Protein AF-A0A482WSE4-F1 (afdb_monomer_lite)

Foldseek 3Di:
DVVLCCLLCDDCNVVDLVSNVVVVVVCVVVPVVVVLVVQVVPPDPVSVVVSVSVVVVVVVSQCVVCVVQVHPGQDPPDPVSVVVSVCVVPVPHPCNVVVVVVVVVVVVPDDDDPPPPDPD

pLDDT: mean 90.65, std 11.15, range [39.34, 97.38]

Organism: Laodelphax striatellus (NCBI:txid195883)

Structure (mmCIF, N/CA/C/O backbone):
data_AF-A0A482WSE4-F1
#
_entry.id   AF-A0A482WSE4-F1
#
loop_
_atom_site.group_PDB
_atom_site.id
_atom_site.type_symbol
_atom_site.label_atom_id
_atom_site.label_alt_id
_atom_site.label_comp_id
_atom_site.label_asym_id
_atom_site.label_entity_id
_atom_site.label_seq_id
_atom_site.pdbx_PDB_ins_code
_atom_site.Cartn_x
_atom_site.Cartn_y
_atom_site.Cartn_z
_atom_site.occupancy
_atom_site.B_iso_or_equiv
_atom_site.auth_seq_id
_atom_site.auth_comp_id
_atom_site.auth_asym_id
_atom_site.auth_atom_id
_atom_site.pdbx_PDB_model_num
ATOM 1 N N . MET A 1 1 ? -10.722 -2.692 14.726 1.00 92.12 1 MET A N 1
ATOM 2 C CA . MET A 1 1 ? -9.274 -2.402 14.676 1.00 92.12 1 MET A CA 1
ATOM 3 C C . MET A 1 1 ? -8.408 -3.598 15.059 1.00 92.12 1 MET A C 1
ATOM 5 O O . MET A 1 1 ? -7.486 -3.921 14.326 1.00 92.12 1 MET A O 1
ATOM 9 N N . SER A 1 2 ? -8.724 -4.301 16.150 1.00 91.75 2 SER A N 1
ATOM 10 C CA . SER A 1 2 ? -8.013 -5.506 16.613 1.00 91.75 2 SER A CA 1
ATOM 11 C C . SER A 1 2 ? -7.726 -6.554 15.524 1.00 91.75 2 SER A C 1
ATOM 13 O O . SER A 1 2 ? -6.600 -7.026 15.439 1.00 91.75 2 SER A O 1
ATOM 15 N N . PHE A 1 3 ? -8.694 -6.869 14.654 1.00 94.38 3 PHE A N 1
ATOM 16 C CA . PHE A 1 3 ? -8.481 -7.802 13.534 1.00 94.38 3 PHE A CA 1
ATOM 17 C C . PHE A 1 3 ? -7.408 -7.324 12.541 1.00 94.38 3 PHE A C 1
ATOM 19 O O . PHE A 1 3 ? -6.534 -8.099 12.174 1.00 94.38 3 PHE A O 1
ATOM 26 N N . VAL A 1 4 ? -7.429 -6.042 12.155 1.00 94.50 4 VAL A N 1
ATOM 27 C CA . VAL A 1 4 ? -6.431 -5.459 11.237 1.00 94.50 4 VAL A CA 1
ATOM 28 C C . VAL A 1 4 ? -5.029 -5.566 11.835 1.00 94.50 4 VAL A C 1
ATOM 30 O O . VAL A 1 4 ? -4.105 -6.011 11.162 1.00 94.50 4 VAL A O 1
ATOM 33 N N . ASN A 1 5 ? -4.883 -5.239 13.122 1.00 95.88 5 ASN A N 1
ATOM 34 C CA . ASN A 1 5 ? -3.608 -5.391 13.825 1.00 95.88 5 ASN A CA 1
ATOM 35 C C . ASN A 1 5 ? -3.168 -6.852 13.898 1.00 95.88 5 ASN A C 1
ATOM 37 O O . ASN A 1 5 ? -1.998 -7.142 13.696 1.00 95.88 5 ASN A O 1
ATOM 41 N N . ALA A 1 6 ? -4.095 -7.782 14.135 1.00 95.94 6 ALA A N 1
ATOM 42 C CA . ALA A 1 6 ? -3.756 -9.196 14.172 1.00 95.94 6 ALA A CA 1
ATOM 43 C C . ALA A 1 6 ? -3.227 -9.698 12.815 1.00 95.94 6 ALA A C 1
ATOM 45 O O . ALA A 1 6 ? -2.216 -10.392 12.771 1.00 95.94 6 ALA A O 1
ATOM 46 N N . VAL A 1 7 ? -3.857 -9.301 11.706 1.00 94.50 7 VAL A N 1
ATOM 47 C CA . VAL A 1 7 ? -3.397 -9.666 10.354 1.00 94.50 7 VAL A CA 1
ATOM 48 C C . VAL A 1 7 ? -2.019 -9.071 10.042 1.00 94.50 7 VAL A C 1
ATOM 50 O O . VAL A 1 7 ? -1.193 -9.734 9.421 1.00 94.50 7 VAL A O 1
ATOM 53 N N . LEU A 1 8 ? -1.754 -7.837 10.479 1.00 94.31 8 LEU A N 1
ATOM 54 C CA . LEU A 1 8 ? -0.475 -7.166 10.225 1.00 94.31 8 LEU A CA 1
ATOM 55 C C . LEU A 1 8 ? 0.657 -7.627 11.148 1.00 94.31 8 LEU A C 1
ATOM 57 O O . LEU A 1 8 ? 1.817 -7.487 10.773 1.00 94.31 8 LEU A O 1
ATOM 61 N N . SER A 1 9 ? 0.352 -8.152 12.335 1.00 92.44 9 SER A N 1
ATOM 62 C CA . SER A 1 9 ? 1.362 -8.444 13.363 1.00 92.44 9 SER A CA 1
ATOM 63 C C . SER A 1 9 ? 1.618 -9.927 13.617 1.00 92.44 9 SER A C 1
ATOM 65 O O . SER A 1 9 ? 2.586 -10.242 14.302 1.00 92.44 9 SER A O 1
ATOM 67 N N . TYR A 1 10 ? 0.800 -10.834 13.082 1.00 93.75 10 TYR A N 1
ATOM 68 C CA . TYR A 1 10 ? 0.982 -12.279 13.248 1.00 93.75 10 TYR A CA 1
ATOM 69 C C . TYR A 1 10 ? 1.097 -13.002 11.905 1.00 93.75 10 TYR A C 1
ATOM 71 O O . TYR A 1 10 ? 0.699 -12.490 10.856 1.00 93.75 10 TYR A O 1
ATOM 79 N N . GLY A 1 11 ? 1.644 -14.220 11.944 1.00 94.75 11 GLY A N 1
ATOM 80 C CA . GLY A 1 11 ? 1.834 -15.050 10.756 1.00 94.75 11 GLY A CA 1
ATOM 81 C C . GLY A 1 11 ? 2.689 -14.324 9.706 1.00 94.75 11 GLY A C 1
ATOM 82 O O . GLY A 1 11 ? 3.734 -13.781 10.068 1.00 94.75 11 GLY A O 1
ATOM 83 N N . PRO A 1 12 ? 2.246 -14.231 8.437 1.00 93.19 12 PRO A N 1
ATOM 84 C CA . PRO A 1 12 ? 3.005 -13.542 7.389 1.00 93.19 12 PRO A CA 1
ATOM 85 C C . PRO A 1 12 ? 3.325 -12.075 7.710 1.00 93.19 12 PRO A C 1
ATOM 87 O O . PRO A 1 12 ? 4.363 -11.566 7.290 1.00 93.19 12 PRO A O 1
ATOM 90 N N . GLY A 1 13 ? 2.466 -11.399 8.485 1.00 92.06 13 GLY A N 1
ATOM 91 C CA . GLY A 1 13 ? 2.696 -10.024 8.921 1.00 92.06 13 GLY A CA 1
ATOM 92 C C . GLY A 1 13 ? 3.897 -9.887 9.853 1.00 92.06 13 GLY A C 1
ATOM 93 O O . GLY A 1 13 ? 4.626 -8.905 9.778 1.00 92.06 13 GLY A O 1
ATOM 94 N N . GLN A 1 14 ? 4.180 -10.895 10.674 1.00 93.44 14 GLN A N 1
ATOM 95 C CA . GLN A 1 14 ? 5.350 -10.882 11.550 1.00 93.44 14 GLN A CA 1
ATOM 96 C C . GLN A 1 14 ? 6.659 -11.065 10.766 1.00 93.44 14 GLN A C 1
ATOM 98 O O . GLN A 1 14 ? 7.677 -10.472 11.113 1.00 93.44 14 GLN A O 1
ATOM 103 N N . GLU A 1 15 ? 6.631 -11.878 9.711 1.00 93.19 15 GLU A N 1
ATOM 104 C CA . GLU A 1 15 ? 7.834 -12.368 9.029 1.00 93.19 15 GLU A CA 1
ATOM 105 C C . GLU A 1 15 ? 8.245 -11.527 7.815 1.00 93.19 15 GLU A C 1
ATOM 107 O O . GLU A 1 15 ? 9.424 -11.493 7.467 1.00 93.19 15 GLU A O 1
ATOM 112 N N . SER A 1 16 ? 7.298 -10.844 7.160 1.00 9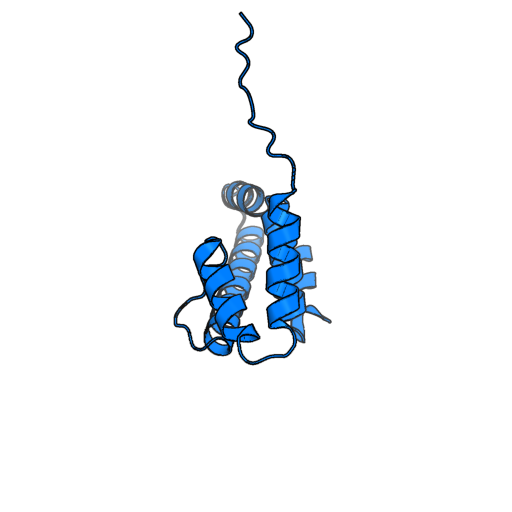6.12 16 SER A N 1
ATOM 113 C CA . SER A 1 16 ? 7.553 -10.138 5.902 1.00 96.12 16 SER A CA 1
ATOM 114 C C . SER A 1 16 ? 7.085 -8.688 5.940 1.00 96.12 16 SER A C 1
ATOM 116 O O . SER A 1 16 ? 5.888 -8.389 5.983 1.00 96.12 16 SER A O 1
ATOM 118 N N . LEU A 1 17 ? 8.051 -7.773 5.821 1.00 94.88 17 LEU A N 1
ATOM 119 C CA . LEU A 1 17 ? 7.784 -6.357 5.589 1.00 94.88 17 LEU A CA 1
ATOM 120 C C . LEU A 1 17 ? 6.966 -6.160 4.304 1.00 94.88 17 LEU A C 1
ATOM 122 O O . LEU A 1 17 ? 6.015 -5.385 4.291 1.00 94.88 17 LEU A O 1
ATOM 126 N N . GLU A 1 18 ? 7.301 -6.869 3.225 1.00 95.00 18 GLU A N 1
ATOM 127 C CA . GLU A 1 18 ? 6.598 -6.778 1.943 1.00 95.00 18 GLU A CA 1
ATOM 128 C C . GLU A 1 18 ? 5.114 -7.124 2.080 1.00 95.00 18 GLU A C 1
ATOM 130 O O . GLU A 1 18 ? 4.273 -6.410 1.532 1.00 95.00 18 GLU A O 1
ATOM 135 N N . PHE A 1 19 ? 4.786 -8.166 2.848 1.00 96.62 19 PHE A N 1
ATOM 136 C CA . PHE A 1 19 ? 3.402 -8.531 3.138 1.00 96.62 19 PHE A CA 1
ATOM 137 C C . PHE A 1 19 ? 2.670 -7.412 3.894 1.00 96.62 19 PHE A C 1
ATOM 139 O O . PHE A 1 19 ? 1.578 -7.004 3.487 1.00 96.62 19 PHE A O 1
ATOM 146 N N . ARG A 1 20 ? 3.284 -6.860 4.953 1.00 96.88 20 ARG A N 1
ATOM 147 C CA . ARG A 1 20 ? 2.696 -5.752 5.728 1.00 96.88 20 ARG A CA 1
ATOM 148 C C . ARG A 1 20 ? 2.469 -4.505 4.876 1.00 96.88 20 ARG A C 1
ATOM 150 O O . ARG A 1 20 ? 1.416 -3.875 4.973 1.00 96.88 20 ARG A O 1
ATOM 157 N N . LEU A 1 21 ? 3.441 -4.139 4.041 1.00 94.81 21 LEU A N 1
ATOM 158 C CA . LEU A 1 21 ? 3.341 -2.980 3.152 1.00 94.81 21 LEU A CA 1
ATOM 159 C C . LEU A 1 21 ? 2.257 -3.173 2.098 1.00 94.81 21 LEU A C 1
ATOM 161 O O . LEU A 1 21 ? 1.459 -2.263 1.894 1.00 94.81 21 LEU A O 1
ATOM 165 N N . HIS A 1 22 ? 2.196 -4.351 1.474 1.00 95.50 22 HIS A N 1
ATOM 166 C CA . HIS A 1 22 ? 1.195 -4.663 0.459 1.00 95.50 22 HIS A CA 1
ATOM 167 C C . HIS A 1 22 ? -0.227 -4.465 0.994 1.00 95.50 22 HIS A C 1
ATOM 169 O O . HIS A 1 22 ? -0.981 -3.657 0.450 1.00 95.50 22 HIS A O 1
ATOM 175 N N . LEU A 1 23 ? -0.553 -5.110 2.120 1.00 96.19 23 LEU A N 1
ATOM 176 C CA . LEU A 1 23 ? -1.865 -4.957 2.749 1.00 96.19 23 LEU A CA 1
ATOM 177 C C . LEU A 1 23 ? -2.127 -3.523 3.208 1.00 96.19 23 LEU A C 1
ATOM 179 O O . LEU A 1 23 ? -3.247 -3.028 3.102 1.00 96.19 23 LEU A O 1
ATOM 183 N N . ARG A 1 24 ? -1.107 -2.819 3.711 1.00 94.44 24 ARG A N 1
ATOM 184 C CA . ARG A 1 24 ? -1.276 -1.424 4.128 1.00 94.44 24 ARG A CA 1
ATOM 185 C C . ARG A 1 24 ? -1.613 -0.514 2.952 1.00 94.44 24 ARG A C 1
ATOM 187 O O . ARG A 1 24 ? -2.477 0.346 3.108 1.00 94.44 24 ARG A O 1
ATOM 194 N N . TYR A 1 25 ? -0.973 -0.690 1.799 1.00 93.62 25 TYR A N 1
ATOM 195 C CA . TYR A 1 25 ? -1.308 0.079 0.601 1.00 93.62 25 TYR A CA 1
ATOM 196 C C . TYR A 1 25 ? -2.730 -0.214 0.123 1.00 93.62 25 TYR A C 1
ATOM 198 O O . TYR A 1 25 ? -3.441 0.717 -0.249 1.00 93.62 25 TYR A O 1
ATOM 206 N N . GLU A 1 26 ? -3.182 -1.464 0.221 1.00 95.19 26 GLU A N 1
ATOM 207 C CA . GLU A 1 26 ? -4.566 -1.831 -0.083 1.00 95.19 26 GLU A CA 1
ATOM 208 C C . GLU A 1 26 ? -5.560 -1.167 0.882 1.00 95.19 26 GLU A C 1
ATOM 210 O O . GLU A 1 26 ? -6.504 -0.510 0.445 1.00 95.19 26 GLU A O 1
ATOM 215 N N . PHE A 1 27 ? -5.318 -1.228 2.195 1.00 95.00 27 PHE A N 1
ATOM 216 C CA . PHE A 1 27 ? -6.173 -0.549 3.172 1.00 95.00 27 PHE A CA 1
ATOM 217 C C . PHE A 1 27 ? -6.211 0.971 2.967 1.00 95.00 27 PHE A C 1
ATOM 219 O O . PHE A 1 27 ? -7.272 1.585 3.107 1.00 95.00 27 PHE A O 1
ATOM 226 N N . LEU A 1 28 ? -5.077 1.590 2.627 1.00 91.88 28 LEU A N 1
ATOM 227 C CA . LEU A 1 28 ? -5.016 3.017 2.308 1.00 91.88 28 LEU A CA 1
ATOM 228 C C . LEU A 1 28 ? -5.838 3.346 1.059 1.00 91.88 28 LEU A C 1
ATOM 230 O O . LEU A 1 28 ? -6.612 4.301 1.097 1.00 91.88 28 LEU A O 1
ATOM 234 N N . MET A 1 29 ? -5.730 2.537 0.000 1.00 92.62 29 MET A N 1
ATOM 235 C CA . MET A 1 29 ? -6.514 2.700 -1.229 1.00 92.62 29 MET A CA 1
ATOM 236 C C . MET A 1 29 ? -8.022 2.553 -0.976 1.00 92.62 29 MET A C 1
ATOM 238 O O . MET A 1 29 ? -8.823 3.297 -1.536 1.00 92.62 29 MET A O 1
ATOM 242 N N . LEU A 1 30 ? -8.415 1.648 -0.075 1.00 95.81 30 LEU A N 1
ATOM 243 C CA . LEU A 1 30 ? -9.803 1.471 0.367 1.00 95.81 30 LEU A CA 1
ATOM 244 C C . LEU A 1 30 ? -10.281 2.562 1.350 1.00 95.81 30 LEU A C 1
ATOM 246 O O . LEU A 1 30 ? -11.417 2.517 1.820 1.00 95.81 30 LEU A O 1
ATOM 250 N N . GLY A 1 31 ? -9.438 3.549 1.672 1.00 94.06 31 GLY A N 1
ATOM 251 C CA . GLY A 1 31 ? -9.819 4.712 2.473 1.00 94.06 31 GLY A CA 1
ATOM 252 C C . GLY A 1 31 ? -9.813 4.485 3.986 1.00 94.06 31 GLY A C 1
ATOM 253 O O . GLY A 1 31 ? -10.529 5.185 4.707 1.00 94.06 31 GLY A O 1
ATOM 254 N N . ILE A 1 32 ? -9.002 3.549 4.503 1.00 94.69 32 ILE A N 1
ATOM 255 C CA . ILE A 1 32 ? -8.952 3.242 5.946 1.00 94.69 32 ILE A CA 1
ATOM 256 C C . ILE A 1 32 ? -8.645 4.470 6.815 1.00 94.69 32 ILE A C 1
ATOM 258 O O . ILE A 1 32 ? -9.132 4.543 7.940 1.00 94.69 32 ILE A O 1
ATOM 262 N N . GLN A 1 33 ? -7.895 5.453 6.301 1.00 92.94 33 GLN A N 1
ATOM 263 C CA . GLN A 1 33 ? -7.535 6.655 7.057 1.00 92.94 33 GLN A CA 1
ATOM 264 C C . GLN A 1 33 ? -8.776 7.445 7.495 1.00 92.94 33 GLN A C 1
ATOM 266 O O . GLN A 1 33 ? -8.897 7.789 8.664 1.00 92.94 33 GLN A O 1
ATOM 271 N N . HIS A 1 34 ? -9.754 7.631 6.603 1.00 94.25 34 HIS A N 1
ATOM 272 C CA . HIS A 1 34 ? -11.013 8.308 6.943 1.00 94.25 34 HIS A CA 1
ATOM 273 C C . HIS A 1 34 ? -11.798 7.561 8.024 1.00 94.25 34 HIS A C 1
ATOM 275 O O . HIS A 1 34 ? -12.461 8.161 8.870 1.00 94.25 34 HIS A O 1
ATOM 281 N N . ILE A 1 35 ? -11.734 6.229 8.001 1.00 95.00 35 ILE A N 1
ATOM 282 C CA . ILE A 1 35 ? -12.372 5.392 9.016 1.00 95.00 35 ILE A CA 1
ATOM 283 C C . ILE A 1 35 ? -11.642 5.533 10.355 1.00 95.00 35 ILE A C 1
ATOM 285 O O . ILE A 1 35 ? -12.301 5.732 11.371 1.00 95.00 35 ILE A O 1
ATOM 289 N N . ILE A 1 36 ? -10.306 5.501 10.366 1.00 95.06 36 ILE A N 1
ATOM 290 C CA . ILE A 1 36 ? -9.478 5.732 11.561 1.00 95.06 36 ILE A CA 1
ATOM 291 C C . ILE A 1 36 ? -9.788 7.099 12.184 1.00 95.06 36 ILE A C 1
ATOM 293 O O . ILE A 1 36 ? -10.053 7.175 13.384 1.00 95.06 36 ILE A O 1
ATOM 297 N N . ASP A 1 37 ? -9.853 8.156 11.373 1.00 95.19 37 ASP A N 1
ATOM 298 C CA . ASP A 1 37 ? -10.122 9.519 11.841 1.00 95.19 37 ASP A CA 1
ATOM 299 C C . ASP A 1 37 ? -11.518 9.652 12.469 1.00 95.19 37 ASP A C 1
ATOM 301 O O . ASP A 1 37 ? -11.720 10.417 13.413 1.00 95.19 37 ASP A O 1
ATOM 305 N N . LYS A 1 38 ? -12.507 8.900 11.967 1.00 95.50 38 LYS A N 1
ATOM 306 C CA . LYS A 1 38 ? -13.834 8.799 12.594 1.00 95.50 38 LYS A CA 1
ATOM 307 C C . LYS A 1 38 ? -13.787 7.998 13.890 1.00 95.50 38 LYS A C 1
ATOM 309 O O . LYS A 1 38 ? -14.392 8.415 14.871 1.00 95.50 38 LYS A O 1
ATOM 314 N N . LEU A 1 39 ? -13.073 6.873 13.898 1.00 94.69 39 LEU A N 1
ATOM 315 C CA . LEU A 1 39 ? -12.950 5.988 15.055 1.00 94.69 39 LEU A CA 1
ATOM 316 C C . LEU A 1 39 ? -12.293 6.690 16.250 1.00 94.69 39 LEU A C 1
ATOM 318 O O . LEU A 1 39 ? -12.799 6.543 17.357 1.00 94.69 39 LEU A O 1
ATOM 322 N N . ARG A 1 40 ? -11.265 7.525 16.028 1.00 94.69 40 ARG A N 1
ATOM 323 C CA . ARG A 1 40 ? -10.615 8.329 17.085 1.00 94.69 40 ARG A CA 1
ATOM 324 C C . ARG A 1 40 ? -11.536 9.348 17.769 1.00 94.69 40 ARG A C 1
ATOM 326 O O . ARG A 1 40 ? -11.192 9.871 18.819 1.00 94.69 40 ARG A O 1
ATOM 333 N N . LYS A 1 41 ? -12.700 9.668 17.191 1.00 94.56 41 LYS A N 1
ATOM 334 C CA . LYS A 1 41 ? -13.678 10.581 17.819 1.00 94.56 41 LYS A CA 1
ATOM 335 C C . LYS A 1 41 ? -14.534 9.887 18.874 1.00 94.56 41 LYS A C 1
ATOM 337 O O . LYS A 1 41 ? -15.249 10.559 19.613 1.00 94.56 41 LYS A O 1
ATOM 342 N N . HIS A 1 42 ? -14.504 8.558 18.917 1.00 90.44 42 HIS A N 1
ATOM 343 C CA . HIS A 1 42 ? -15.167 7.794 19.957 1.00 90.44 42 HIS A CA 1
ATOM 344 C C . HIS A 1 42 ? -14.219 7.706 21.152 1.00 90.44 42 HIS A C 1
ATOM 346 O O . HIS A 1 42 ? -13.172 7.085 21.034 1.00 90.44 42 HIS A O 1
ATOM 352 N N . ASP A 1 43 ? -14.596 8.311 22.281 1.00 90.69 43 ASP A N 1
ATOM 353 C CA . ASP A 1 43 ? -13.851 8.286 23.551 1.00 90.69 43 ASP A CA 1
ATOM 354 C C . ASP A 1 43 ? -13.810 6.857 24.132 1.00 90.69 43 ASP A C 1
ATOM 356 O O . ASP A 1 43 ? -14.574 6.478 25.022 1.00 90.69 43 ASP A O 1
ATOM 360 N N . ASN A 1 44 ? -12.991 5.997 23.523 1.00 95.88 44 ASN A N 1
ATOM 361 C CA . ASN A 1 44 ? -12.879 4.581 23.830 1.00 95.88 44 ASN A CA 1
ATOM 362 C C . ASN A 1 44 ? -11.408 4.189 23.910 1.00 95.88 44 ASN A C 1
ATOM 364 O O . ASN A 1 44 ? -10.773 3.808 22.927 1.00 95.88 44 ASN A O 1
ATOM 368 N N . GLN A 1 45 ? -10.923 4.135 25.145 1.00 95.69 45 GLN A N 1
ATOM 369 C CA . GLN A 1 45 ? -9.536 3.823 25.455 1.00 95.69 45 GLN A CA 1
ATOM 370 C C . GLN A 1 45 ? -9.037 2.493 24.858 1.00 95.69 45 GLN A C 1
ATOM 372 O O . GLN A 1 45 ? -7.860 2.362 24.533 1.00 95.69 45 GLN A O 1
ATOM 377 N N . THR A 1 46 ? -9.895 1.475 24.727 1.00 95.69 46 THR A N 1
ATOM 378 C CA . THR A 1 46 ? -9.479 0.184 24.142 1.00 95.69 46 THR A CA 1
ATOM 379 C C . THR A 1 46 ? -9.281 0.305 22.636 1.00 95.69 46 THR A C 1
ATOM 381 O O . THR A 1 46 ? -8.332 -0.252 22.084 1.00 95.69 46 THR A O 1
ATOM 384 N N . LEU A 1 47 ? -10.169 1.042 21.969 1.00 96.12 47 LEU A N 1
ATOM 385 C CA . LEU A 1 47 ? -10.044 1.345 20.552 1.00 96.12 47 LEU A CA 1
ATOM 386 C C . LEU A 1 47 ? -8.801 2.198 20.286 1.00 96.12 47 LEU A C 1
ATOM 388 O O . LEU A 1 47 ? -8.024 1.839 19.403 1.00 96.12 47 LEU A O 1
ATOM 392 N N . ASP A 1 48 ? -8.574 3.238 21.088 1.00 96.00 48 ASP A N 1
ATOM 393 C CA . ASP A 1 48 ? -7.416 4.128 20.954 1.00 96.00 48 ASP A CA 1
ATOM 394 C C . ASP A 1 48 ? -6.099 3.363 21.050 1.00 96.00 48 ASP A C 1
ATOM 396 O O . ASP A 1 48 ? -5.262 3.483 20.162 1.00 96.00 48 ASP A O 1
ATOM 400 N N . ARG A 1 49 ? -5.962 2.446 22.020 1.00 96.69 49 ARG A N 1
ATOM 401 C CA . ARG A 1 49 ? -4.778 1.572 22.115 1.00 96.69 49 ARG A CA 1
ATOM 402 C C . ARG A 1 49 ? -4.523 0.777 20.834 1.00 96.69 49 ARG A C 1
ATOM 404 O O . ARG A 1 49 ? -3.374 0.582 20.447 1.00 96.69 49 ARG A O 1
ATOM 411 N N . HIS A 1 50 ? -5.572 0.285 20.174 1.00 97.06 50 HIS A N 1
ATOM 412 C CA . HIS A 1 50 ? -5.410 -0.434 18.911 1.00 97.06 50 HIS A CA 1
ATOM 413 C C . HIS A 1 50 ? -5.063 0.492 17.739 1.00 97.06 50 HIS A C 1
ATOM 415 O O . HIS A 1 50 ? -4.343 0.058 16.840 1.00 97.06 50 HIS A O 1
ATOM 421 N N . LEU A 1 51 ? -5.564 1.727 17.723 1.00 96.56 51 LEU A N 1
ATOM 422 C CA . LEU A 1 51 ? -5.216 2.720 16.702 1.00 96.56 51 LEU A CA 1
ATOM 423 C C . LEU A 1 51 ? -3.767 3.193 16.871 1.00 96.56 51 LEU A C 1
ATOM 425 O O . LEU A 1 51 ? -3.018 3.218 15.898 1.00 96.56 51 LEU A O 1
ATOM 429 N N . ASP A 1 52 ? -3.340 3.442 18.106 1.00 96.50 52 ASP A N 1
ATOM 430 C CA . ASP A 1 52 ? -1.961 3.804 18.433 1.00 96.50 52 ASP A CA 1
ATOM 431 C C . ASP A 1 52 ? -0.991 2.674 18.069 1.00 96.50 52 ASP A C 1
ATOM 433 O O . ASP A 1 52 ? 0.050 2.913 17.461 1.00 96.50 52 ASP A O 1
ATOM 437 N N . PHE A 1 53 ? -1.352 1.420 18.363 1.00 96.50 53 PHE A N 1
ATOM 438 C CA . PHE A 1 53 ? -0.552 0.265 17.957 1.00 96.50 53 PHE A CA 1
ATOM 439 C C . PHE A 1 53 ? -0.430 0.152 16.430 1.00 96.50 53 PHE A C 1
ATOM 441 O O . PHE A 1 53 ? 0.652 -0.115 15.911 1.00 96.50 53 PHE A O 1
ATOM 448 N N . PHE A 1 54 ? -1.517 0.390 15.694 1.00 95.69 54 PHE A N 1
ATOM 449 C CA . PHE A 1 54 ? -1.485 0.383 14.232 1.00 95.69 54 PHE A CA 1
ATOM 450 C C . PHE A 1 54 ? -0.549 1.455 13.663 1.00 95.69 54 PHE A C 1
ATOM 452 O O . PHE A 1 54 ? 0.220 1.180 12.738 1.00 95.69 54 PHE A O 1
ATOM 459 N N . GLU A 1 55 ? -0.600 2.668 14.218 1.00 95.44 55 GLU A N 1
ATOM 460 C CA . GLU A 1 55 ? 0.283 3.772 13.838 1.00 95.44 55 GLU A CA 1
ATOM 461 C C . GLU A 1 55 ? 1.742 3.489 14.203 1.00 95.44 55 GLU A C 1
ATOM 463 O O . GLU A 1 55 ? 2.633 3.746 13.396 1.00 95.44 55 GLU A O 1
ATOM 468 N N . MET A 1 56 ? 1.993 2.901 15.374 1.00 96.06 56 MET A N 1
ATOM 469 C CA . MET A 1 56 ? 3.326 2.481 15.800 1.00 96.06 56 MET A CA 1
ATOM 470 C C . MET A 1 56 ? 3.941 1.497 14.799 1.00 96.06 56 MET A C 1
ATOM 472 O O . MET A 1 56 ? 5.018 1.772 14.271 1.00 96.06 56 MET A O 1
ATOM 476 N N . VAL A 1 57 ? 3.229 0.415 14.462 1.00 95.00 57 VAL A N 1
ATOM 477 C CA . VAL A 1 57 ? 3.703 -0.583 13.484 1.00 95.00 57 VAL A CA 1
ATOM 478 C C . VAL A 1 57 ? 3.892 0.050 12.104 1.00 95.00 57 VAL A C 1
ATOM 480 O O . VAL A 1 57 ? 4.870 -0.233 11.417 1.00 95.00 57 VAL A O 1
ATOM 483 N N . ARG A 1 58 ? 2.996 0.956 11.686 1.00 93.69 58 ARG A N 1
ATOM 484 C CA . ARG A 1 58 ? 3.172 1.705 10.431 1.00 93.69 58 ARG A CA 1
ATOM 485 C C . ARG A 1 58 ? 4.478 2.504 10.432 1.00 93.69 58 ARG A C 1
ATOM 487 O O . ARG A 1 58 ? 5.204 2.467 9.443 1.00 93.69 58 ARG A O 1
ATOM 494 N N . ASN A 1 59 ? 4.770 3.223 11.511 1.00 94.38 59 ASN A N 1
ATOM 495 C CA . ASN A 1 59 ? 5.977 4.040 11.615 1.00 94.38 59 ASN A CA 1
ATOM 496 C C . ASN A 1 59 ? 7.250 3.177 11.642 1.00 94.38 59 ASN A C 1
ATOM 498 O O . ASN A 1 59 ? 8.292 3.596 11.140 1.00 94.38 59 ASN A O 1
ATOM 502 N N . GLU A 1 60 ? 7.189 1.980 12.227 1.00 94.81 60 GLU A N 1
ATOM 503 C CA . GLU A 1 60 ? 8.283 1.004 12.185 1.00 94.81 60 GLU A CA 1
ATOM 504 C C . GLU A 1 60 ? 8.534 0.495 10.763 1.00 94.81 60 GLU A C 1
ATOM 506 O O . GLU A 1 60 ? 9.682 0.511 10.311 1.00 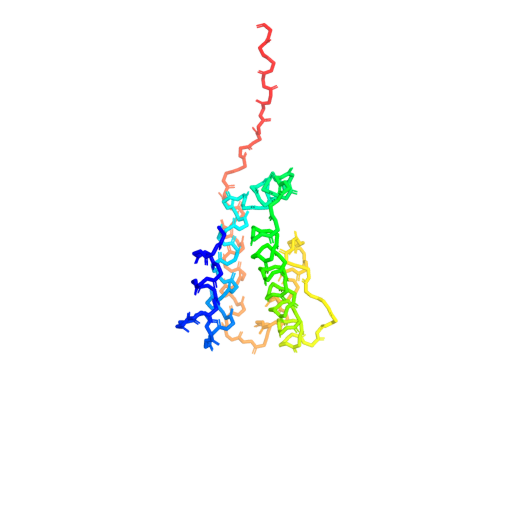94.81 60 GLU A O 1
ATOM 511 N N . ASP A 1 61 ? 7.470 0.145 10.037 1.00 95.00 61 ASP A N 1
ATOM 512 C CA . ASP A 1 61 ? 7.549 -0.286 8.639 1.00 95.00 61 ASP A CA 1
ATOM 513 C C . ASP A 1 61 ? 8.132 0.812 7.741 1.00 95.00 61 ASP A C 1
ATOM 515 O O . ASP A 1 61 ? 9.010 0.546 6.923 1.00 95.00 61 ASP A O 1
ATOM 519 N N . GLU A 1 62 ? 7.706 2.066 7.918 1.00 92.69 62 GLU A N 1
ATOM 520 C CA . GLU A 1 62 ? 8.243 3.206 7.162 1.00 92.69 62 GLU A CA 1
ATOM 521 C C . GLU A 1 62 ? 9.744 3.401 7.404 1.00 92.69 62 GLU A C 1
ATOM 523 O O . GLU A 1 62 ? 10.500 3.617 6.454 1.00 92.69 62 GLU A O 1
ATOM 528 N N . LYS A 1 63 ? 10.202 3.254 8.653 1.00 94.19 63 LYS A N 1
ATOM 529 C CA . LYS A 1 63 ? 11.635 3.300 8.982 1.00 94.19 63 LYS A CA 1
ATOM 530 C C . LYS A 1 63 ? 12.397 2.132 8.364 1.00 94.19 63 LYS A C 1
ATOM 532 O O . LYS A 1 63 ? 13.530 2.310 7.924 1.00 94.19 63 LYS A O 1
ATOM 537 N N . GLU A 1 64 ? 11.817 0.935 8.346 1.00 94.81 64 GLU A N 1
ATOM 538 C CA . GLU A 1 64 ? 12.448 -0.238 7.740 1.00 94.81 64 GLU A CA 1
ATOM 539 C C . GLU A 1 64 ? 12.598 -0.085 6.223 1.00 94.81 64 GLU A C 1
ATOM 541 O O . GLU A 1 64 ? 13.677 -0.339 5.683 1.00 94.81 64 GLU A O 1
ATOM 546 N N . VAL A 1 65 ? 11.565 0.428 5.551 1.00 92.75 65 VAL A N 1
ATOM 547 C CA . VAL A 1 65 ? 11.615 0.773 4.124 1.00 92.75 65 VAL A CA 1
ATOM 548 C C . VAL A 1 65 ? 12.673 1.836 3.849 1.00 92.75 65 VAL A C 1
ATOM 550 O O . VAL A 1 65 ? 13.467 1.673 2.924 1.00 92.75 65 VAL A O 1
ATOM 553 N N . ALA A 1 66 ? 12.714 2.898 4.654 1.00 93.12 66 ALA A N 1
ATOM 554 C CA . ALA A 1 66 ? 13.688 3.974 4.507 1.00 93.12 66 ALA A CA 1
ATOM 555 C C . ALA A 1 66 ? 15.129 3.451 4.612 1.00 93.12 66 ALA A C 1
ATOM 557 O O . ALA A 1 66 ? 15.937 3.689 3.713 1.00 93.12 66 ALA A O 1
ATOM 558 N N . ARG A 1 67 ? 15.413 2.606 5.616 1.00 93.31 67 ARG A N 1
ATOM 559 C CA . ARG A 1 67 ? 16.706 1.912 5.743 1.00 93.31 67 ARG A CA 1
ATOM 560 C C . ARG A 1 67 ? 17.037 1.055 4.521 1.00 93.31 67 ARG A C 1
ATOM 562 O O . ARG A 1 67 ? 18.168 1.097 4.052 1.00 93.31 67 ARG A O 1
ATOM 569 N N . LYS A 1 68 ? 16.067 0.302 3.988 1.00 91.31 68 LYS A N 1
ATOM 570 C CA . LYS A 1 68 ? 16.261 -0.574 2.817 1.00 91.31 68 LYS A CA 1
ATOM 571 C C . LYS A 1 68 ? 16.670 0.191 1.555 1.00 91.31 68 LYS A C 1
ATOM 573 O O . LYS A 1 68 ? 17.325 -0.384 0.690 1.00 91.31 68 LYS A O 1
ATOM 578 N N . TYR A 1 69 ? 16.276 1.457 1.446 1.00 90.00 69 TYR A N 1
ATOM 579 C CA . TYR A 1 69 ? 16.597 2.321 0.310 1.00 90.00 69 TYR A CA 1
ATOM 580 C C . TYR A 1 69 ? 17.646 3.394 0.623 1.00 90.00 69 TYR A C 1
ATOM 582 O O . TYR A 1 69 ? 17.845 4.282 -0.204 1.00 90.00 69 TYR A O 1
ATOM 590 N N . GLU A 1 70 ? 18.311 3.316 1.781 1.00 90.00 70 GLU A N 1
ATOM 591 C CA . GLU A 1 70 ? 19.324 4.290 2.217 1.00 90.00 70 GLU A CA 1
ATOM 592 C C . GLU A 1 70 ? 18.795 5.739 2.195 1.00 90.00 70 GLU A C 1
ATOM 594 O O . GLU A 1 70 ? 19.471 6.673 1.764 1.00 90.00 70 GLU A O 1
ATOM 599 N N . GLN A 1 71 ? 17.547 5.927 2.633 1.00 88.69 71 GLN A N 1
ATOM 600 C CA . GLN A 1 71 ? 16.901 7.234 2.758 1.00 88.69 71 GLN A CA 1
ATOM 601 C C . GLN A 1 71 ? 16.503 7.509 4.208 1.00 88.69 71 GLN A C 1
ATOM 603 O O . GLN A 1 71 ? 16.236 6.582 4.970 1.00 88.69 71 GLN A O 1
ATOM 608 N N . ASP A 1 72 ? 16.398 8.788 4.571 1.00 86.06 72 ASP A N 1
ATOM 609 C CA . ASP A 1 72 ? 15.862 9.197 5.877 1.00 86.06 72 ASP A CA 1
ATOM 610 C C . ASP A 1 72 ? 14.351 8.939 5.971 1.00 86.06 72 ASP A C 1
ATOM 612 O O . ASP A 1 72 ? 13.830 8.549 7.016 1.00 86.06 72 ASP A O 1
ATOM 616 N N . GLN A 1 73 ? 13.640 9.123 4.856 1.00 87.56 73 GLN A N 1
ATOM 617 C CA . GLN A 1 73 ? 12.212 8.864 4.730 1.00 87.56 73 GLN A CA 1
ATOM 618 C C . GLN A 1 73 ? 11.872 8.503 3.283 1.00 87.56 73 GLN A C 1
ATOM 620 O O . GLN A 1 73 ? 12.434 9.073 2.348 1.00 87.56 73 GLN A O 1
ATOM 625 N N . VAL A 1 74 ? 10.907 7.598 3.103 1.00 86.62 74 VAL A N 1
ATOM 626 C CA . VAL A 1 74 ? 10.308 7.311 1.796 1.00 86.62 74 VAL A CA 1
ATOM 627 C C . VAL A 1 74 ? 8.927 7.944 1.714 1.00 86.62 74 VAL A C 1
ATOM 629 O O . VAL A 1 74 ? 8.001 7.540 2.419 1.00 86.62 74 VAL A O 1
ATOM 632 N N . ASP A 1 75 ? 8.779 8.917 0.818 1.00 85.75 75 ASP A N 1
ATOM 633 C CA . ASP A 1 75 ? 7.473 9.476 0.485 1.00 85.75 75 ASP A CA 1
ATOM 634 C C . ASP A 1 75 ? 6.750 8.568 -0.517 1.00 85.75 75 ASP A C 1
ATOM 636 O O . ASP A 1 75 ? 6.972 8.620 -1.726 1.00 85.75 75 ASP A O 1
ATOM 640 N N . THR A 1 76 ? 5.867 7.719 0.006 1.00 84.00 76 THR A N 1
ATOM 641 C CA . THR A 1 76 ? 5.024 6.822 -0.800 1.00 84.00 76 THR A CA 1
ATOM 642 C C . THR A 1 76 ? 3.796 7.511 -1.398 1.00 84.00 76 THR A C 1
ATOM 644 O O . THR A 1 76 ? 3.073 6.888 -2.172 1.00 84.00 76 THR A O 1
ATOM 647 N N . LYS A 1 77 ? 3.544 8.783 -1.060 1.00 84.56 77 LYS A N 1
ATOM 648 C CA . LYS A 1 77 ? 2.403 9.562 -1.562 1.00 84.56 77 LYS A CA 1
ATOM 649 C C . LYS A 1 77 ? 2.761 10.389 -2.797 1.00 84.56 77 LYS A C 1
ATOM 651 O O . LYS A 1 77 ? 1.865 10.805 -3.526 1.00 84.56 77 LYS A O 1
ATOM 656 N N . SER A 1 78 ? 4.050 10.618 -3.045 1.00 89.69 78 SER A N 1
ATOM 657 C CA . SER A 1 78 ? 4.541 11.318 -4.230 1.00 89.69 78 SER A CA 1
ATOM 658 C C . SER A 1 78 ? 4.911 10.340 -5.340 1.00 89.69 78 SER A C 1
ATOM 660 O O . SER A 1 78 ? 5.857 9.560 -5.220 1.00 89.69 78 SER A O 1
ATOM 662 N N . THR A 1 79 ? 4.210 10.436 -6.472 1.00 89.62 79 THR A N 1
ATOM 663 C CA . THR A 1 79 ? 4.521 9.660 -7.683 1.00 89.62 79 THR A CA 1
ATOM 664 C C . THR A 1 79 ? 5.972 9.853 -8.116 1.00 89.62 79 THR A C 1
ATOM 666 O O . THR A 1 79 ? 6.641 8.884 -8.468 1.00 89.62 79 THR A O 1
ATOM 669 N N . THR A 1 80 ? 6.485 11.084 -8.045 1.00 92.12 80 THR A N 1
ATOM 670 C CA . THR A 1 80 ? 7.877 11.397 -8.394 1.00 92.12 80 THR A CA 1
ATOM 671 C C . THR A 1 80 ? 8.856 10.685 -7.465 1.00 92.12 80 THR A C 1
ATOM 673 O O . THR A 1 80 ? 9.799 10.059 -7.943 1.00 92.12 80 THR A O 1
ATOM 676 N N . ALA A 1 81 ? 8.614 10.718 -6.151 1.00 90.62 81 ALA A N 1
ATOM 677 C CA . ALA A 1 81 ? 9.495 10.080 -5.175 1.00 90.62 81 ALA A CA 1
ATOM 678 C C . ALA A 1 81 ? 9.518 8.550 -5.337 1.00 90.62 81 ALA A C 1
ATOM 680 O O . ALA A 1 81 ? 10.589 7.939 -5.365 1.00 90.62 81 ALA A O 1
ATOM 681 N N . VAL A 1 82 ? 8.345 7.932 -5.521 1.00 91.38 82 VAL A N 1
ATOM 682 C CA . VAL A 1 82 ? 8.229 6.488 -5.782 1.00 91.38 82 VAL A CA 1
ATOM 683 C C . VAL A 1 82 ? 8.914 6.115 -7.097 1.00 91.38 82 VAL A C 1
ATOM 685 O O . VAL A 1 82 ? 9.647 5.126 -7.154 1.00 91.38 82 VAL A O 1
ATOM 688 N N . PHE A 1 83 ? 8.726 6.913 -8.149 1.00 94.00 83 PHE A N 1
ATOM 689 C CA . PHE A 1 83 ? 9.381 6.681 -9.431 1.00 94.00 83 PHE A CA 1
ATOM 690 C C . PHE A 1 83 ? 10.906 6.776 -9.322 1.00 94.00 83 PHE A C 1
ATOM 692 O O . PHE A 1 83 ? 11.610 5.915 -9.848 1.00 94.00 83 PHE A O 1
ATOM 699 N N . ASP A 1 84 ? 11.432 7.768 -8.604 1.00 92.19 84 ASP A N 1
ATOM 700 C CA . ASP A 1 84 ? 12.871 7.911 -8.394 1.00 92.19 84 ASP A CA 1
ATOM 701 C C . ASP A 1 84 ? 13.471 6.714 -7.652 1.00 92.19 84 ASP A C 1
ATOM 703 O O . ASP A 1 84 ? 14.543 6.233 -8.031 1.00 92.19 84 ASP A O 1
ATOM 707 N N . LEU A 1 85 ? 12.770 6.186 -6.648 1.00 92.25 85 LEU A N 1
ATOM 708 C CA . LEU A 1 85 ? 13.166 4.962 -5.950 1.00 92.25 85 LEU A CA 1
ATOM 709 C C . LEU A 1 85 ? 13.179 3.747 -6.876 1.00 92.25 85 LEU A C 1
ATOM 711 O O . LEU A 1 85 ? 14.162 3.004 -6.906 1.00 92.25 85 LEU A O 1
ATOM 715 N N . LEU A 1 86 ? 12.122 3.558 -7.669 1.00 93.38 86 LEU A N 1
ATOM 716 C CA . LEU A 1 86 ? 12.044 2.477 -8.653 1.00 93.38 86 LEU A CA 1
ATOM 717 C C . LEU A 1 86 ? 13.160 2.589 -9.697 1.00 93.38 86 LEU A C 1
ATOM 719 O O . LEU A 1 86 ? 13.810 1.592 -10.014 1.00 93.38 86 LEU A O 1
ATOM 723 N N . ARG A 1 87 ? 13.428 3.802 -10.188 1.00 93.38 87 ARG A N 1
ATOM 724 C CA . ARG A 1 87 ? 14.504 4.079 -11.141 1.00 93.38 87 ARG A CA 1
ATOM 725 C C . ARG A 1 87 ? 15.864 3.723 -10.553 1.00 93.38 87 ARG A C 1
ATOM 727 O O . ARG A 1 87 ? 16.600 2.989 -11.201 1.00 93.38 87 ARG A O 1
ATOM 734 N N . ARG A 1 88 ? 16.186 4.184 -9.337 1.00 92.06 88 ARG A N 1
ATOM 735 C CA . ARG A 1 88 ? 17.449 3.849 -8.647 1.00 92.06 88 ARG A CA 1
ATOM 736 C C . ARG A 1 88 ? 17.591 2.346 -8.413 1.00 92.06 88 ARG A C 1
ATOM 738 O O . ARG A 1 88 ? 18.660 1.791 -8.635 1.00 92.06 88 ARG A O 1
ATOM 745 N N . LYS A 1 89 ? 16.508 1.682 -8.000 1.00 92.00 89 LYS A N 1
ATOM 746 C CA . LYS A 1 89 ? 16.490 0.237 -7.738 1.00 92.00 89 LYS A CA 1
ATOM 747 C C . LYS A 1 89 ? 16.739 -0.588 -9.001 1.00 92.00 89 LYS A C 1
ATOM 749 O O . LYS A 1 89 ? 17.365 -1.641 -8.927 1.00 92.00 89 LYS A O 1
ATOM 754 N N . LEU A 1 90 ? 16.209 -0.149 -10.143 1.00 95.12 90 LEU A N 1
ATOM 755 C CA . LEU A 1 90 ? 16.193 -0.948 -11.367 1.00 95.12 90 LEU A CA 1
ATOM 756 C C . LEU A 1 90 ? 17.242 -0.531 -12.402 1.00 95.12 90 LEU A C 1
ATOM 758 O O . LEU A 1 90 ? 17.531 -1.353 -13.266 1.00 95.12 90 LEU A O 1
ATOM 762 N N . SER A 1 91 ? 17.830 0.669 -12.325 1.00 92.81 91 SER A N 1
ATOM 763 C CA . SER A 1 91 ? 18.689 1.260 -13.373 1.00 92.81 91 SER A CA 1
ATOM 764 C C . SER A 1 91 ? 19.833 0.366 -13.854 1.00 92.81 91 SER A C 1
ATOM 766 O O . SER A 1 91 ? 20.194 0.420 -15.026 1.00 92.81 91 SER A O 1
ATOM 768 N N . HIS A 1 92 ? 20.390 -0.466 -12.974 1.00 93.38 92 HIS A N 1
ATOM 769 C CA . HIS A 1 92 ? 21.504 -1.372 -13.280 1.00 93.38 92 HIS A CA 1
ATOM 770 C C . HIS A 1 92 ? 21.081 -2.843 -13.378 1.00 93.38 92 HIS A C 1
ATOM 772 O O . HIS A 1 92 ? 21.901 -3.746 -13.240 1.00 93.38 92 HIS A O 1
ATOM 778 N N . THR A 1 93 ? 19.794 -3.097 -13.609 1.00 96.12 93 THR A N 1
ATOM 779 C CA . THR A 1 93 ? 19.227 -4.444 -13.708 1.00 96.12 93 THR A CA 1
ATOM 780 C C . THR A 1 93 ? 18.632 -4.681 -15.093 1.00 96.12 93 THR A C 1
ATOM 782 O O . THR A 1 93 ? 18.180 -3.750 -15.762 1.00 96.12 93 THR A O 1
ATOM 785 N N . ALA A 1 94 ? 18.533 -5.949 -15.497 1.00 96.50 94 ALA A N 1
ATOM 786 C CA . ALA A 1 94 ? 17.843 -6.338 -16.728 1.00 96.50 94 ALA A CA 1
ATOM 787 C C . ALA A 1 94 ? 16.337 -5.993 -16.724 1.00 96.50 94 ALA A C 1
ATOM 789 O O . ALA A 1 94 ? 15.695 -6.065 -17.766 1.00 96.50 94 ALA A O 1
ATOM 790 N N . ALA A 1 95 ? 15.772 -5.595 -15.576 1.00 95.94 95 ALA A N 1
ATOM 791 C CA . ALA A 1 95 ? 1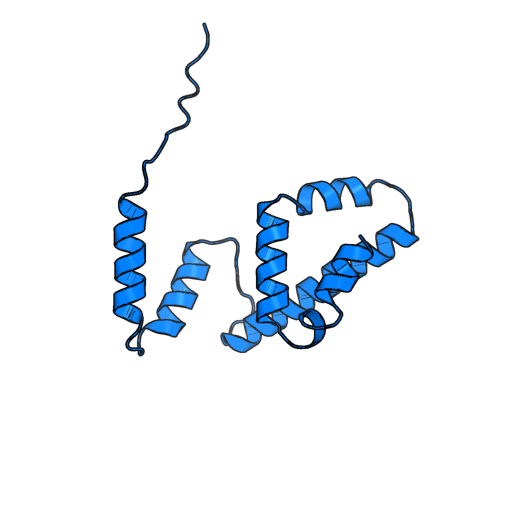4.365 -5.238 -15.438 1.00 95.94 95 ALA A CA 1
ATOM 792 C C . ALA A 1 95 ? 14.048 -3.771 -15.780 1.00 95.94 95 ALA A C 1
ATOM 794 O O . ALA A 1 95 ? 12.875 -3.429 -15.942 1.00 95.94 95 ALA A O 1
ATOM 795 N N . TYR A 1 96 ? 15.051 -2.898 -15.937 1.00 95.62 96 TYR A N 1
ATOM 796 C CA . TYR A 1 96 ? 14.818 -1.486 -16.271 1.00 95.62 96 TYR A CA 1
ATOM 797 C C . TYR A 1 96 ? 14.006 -1.270 -17.565 1.00 95.62 96 TYR A C 1
ATOM 799 O O . TYR A 1 96 ? 13.056 -0.482 -17.541 1.00 95.62 96 TYR A O 1
ATOM 807 N N . PRO A 1 97 ? 14.272 -1.992 -18.677 1.00 96.44 97 PRO A N 1
ATOM 808 C CA . PRO A 1 97 ? 13.457 -1.877 -19.887 1.00 96.44 97 PRO A CA 1
ATOM 809 C C . PRO A 1 97 ? 11.994 -2.293 -19.671 1.00 96.44 97 PRO A C 1
ATOM 811 O O . PRO A 1 97 ? 11.102 -1.760 -20.329 1.00 96.44 97 PRO A O 1
ATOM 814 N N . HIS A 1 98 ? 11.721 -3.207 -18.732 1.00 96.75 98 HIS A N 1
ATOM 815 C CA . HIS A 1 98 ? 10.356 -3.610 -18.391 1.00 96.75 98 HIS A CA 1
ATOM 816 C C . HIS A 1 98 ? 9.612 -2.514 -17.623 1.00 96.75 98 HIS A C 1
ATOM 818 O O . HIS A 1 98 ? 8.441 -2.283 -17.912 1.00 96.75 98 HIS A O 1
ATOM 824 N N . LEU A 1 99 ? 10.284 -1.786 -16.720 1.00 95.00 99 LEU A N 1
ATOM 825 C CA . LEU A 1 99 ? 9.698 -0.601 -16.083 1.00 95.00 99 LEU A CA 1
ATOM 826 C C . LEU A 1 99 ? 9.311 0.448 -17.136 1.00 95.00 99 LEU A C 1
ATOM 828 O O . LEU A 1 99 ? 8.195 0.957 -17.106 1.00 95.00 99 LEU A O 1
ATOM 832 N N . LEU A 1 100 ? 10.201 0.735 -18.092 1.00 95.12 100 LEU A N 1
ATOM 833 C CA . LEU A 1 100 ? 9.906 1.675 -19.178 1.00 95.12 100 LEU A CA 1
ATOM 834 C C . LEU A 1 100 ? 8.724 1.201 -20.035 1.00 95.12 100 LEU A C 1
ATOM 836 O O . LEU A 1 100 ? 7.838 1.991 -20.353 1.00 95.12 100 LEU A O 1
ATOM 840 N N . SER A 1 101 ? 8.685 -0.093 -20.365 1.00 97.38 101 SER A N 1
ATOM 841 C CA . SER A 1 101 ? 7.553 -0.695 -21.071 1.00 97.38 101 SER A CA 1
ATOM 842 C C . SER A 1 101 ? 6.241 -0.480 -20.310 1.00 97.38 101 SER A C 1
ATOM 844 O O . SER A 1 101 ? 5.279 -0.004 -20.905 1.00 97.38 101 SER A O 1
ATOM 846 N N . LEU A 1 102 ? 6.197 -0.742 -18.998 1.00 96.94 102 LEU A N 1
ATOM 847 C CA . LEU A 1 102 ? 4.998 -0.521 -18.180 1.00 96.94 102 LEU A CA 1
ATOM 848 C C . LEU A 1 102 ? 4.524 0.937 -18.237 1.00 96.94 102 LEU A C 1
ATOM 850 O O . LEU A 1 102 ? 3.342 1.180 -18.459 1.00 96.94 102 LEU A O 1
ATOM 854 N N . LEU A 1 103 ? 5.435 1.907 -18.115 1.00 95.50 103 LEU A N 1
ATOM 855 C CA . LEU A 1 103 ? 5.088 3.332 -18.184 1.00 95.50 103 LEU A CA 1
ATOM 856 C C . LEU A 1 103 ? 4.535 3.726 -19.555 1.00 95.50 103 LEU A C 1
ATOM 858 O O . LEU A 1 103 ? 3.547 4.451 -19.616 1.00 95.50 103 LEU A O 1
ATOM 862 N N . ASN A 1 104 ? 5.117 3.206 -20.640 1.00 96.19 104 ASN A N 1
ATOM 863 C CA . ASN A 1 104 ? 4.594 3.424 -21.990 1.00 96.19 104 ASN A CA 1
ATOM 864 C C . ASN A 1 104 ? 3.152 2.91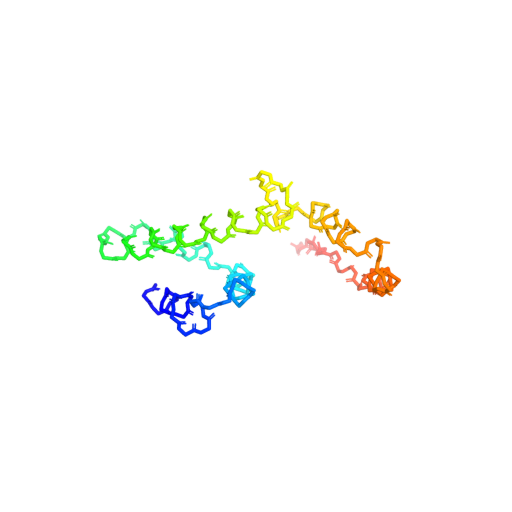3 -22.129 1.00 96.19 104 ASN A C 1
ATOM 866 O O . ASN A 1 104 ? 2.345 3.562 -22.785 1.00 96.19 104 ASN A O 1
ATOM 870 N N . HIS A 1 105 ? 2.810 1.788 -21.493 1.00 96.31 105 HIS A N 1
ATOM 871 C CA . HIS A 1 105 ? 1.434 1.279 -21.485 1.00 96.31 105 HIS A CA 1
ATOM 872 C C . HIS A 1 105 ? 0.517 2.118 -20.585 1.00 96.31 105 HIS A C 1
ATOM 874 O O . HIS A 1 105 ? -0.633 2.346 -20.948 1.00 96.31 105 HIS A O 1
ATOM 880 N N . CYS A 1 106 ? 1.012 2.638 -19.456 1.00 94.25 106 CYS A N 1
ATOM 881 C CA . CYS A 1 106 ? 0.241 3.553 -18.609 1.00 94.25 106 CYS A CA 1
ATOM 882 C C . CYS A 1 106 ? -0.149 4.851 -19.338 1.00 94.25 106 CYS A C 1
ATOM 884 O O . CYS A 1 106 ? -1.206 5.399 -19.048 1.00 94.25 106 CYS A O 1
ATOM 886 N N . LEU A 1 107 ? 0.649 5.321 -20.307 1.00 92.88 107 LEU A N 1
ATOM 887 C CA . LEU A 1 107 ? 0.297 6.476 -21.152 1.00 92.88 107 LEU A CA 1
ATOM 888 C C . LEU A 1 107 ? -0.925 6.226 -22.049 1.00 92.88 107 LEU A C 1
ATOM 890 O O . LEU A 1 107 ? -1.521 7.180 -22.539 1.00 92.88 107 LEU A O 1
ATOM 894 N N . LEU A 1 108 ? -1.283 4.961 -22.286 1.00 94.06 108 LEU A N 1
ATOM 895 C CA . LEU A 1 108 ? -2.442 4.579 -23.095 1.00 94.06 108 LEU A CA 1
ATOM 896 C C . LEU A 1 108 ? -3.736 4.515 -22.276 1.00 94.06 108 LEU A C 1
ATOM 898 O O . LEU A 1 108 ? -4.801 4.286 -22.850 1.00 94.06 108 LEU A O 1
ATOM 902 N N . LEU A 1 109 ? -3.660 4.671 -20.948 1.00 91.88 109 LEU A N 1
ATOM 903 C CA . LEU A 1 109 ? -4.846 4.675 -20.101 1.00 91.88 109 LEU A CA 1
ATOM 904 C C . LEU A 1 109 ? -5.741 5.865 -20.479 1.00 91.88 109 LEU A C 1
ATOM 906 O O . LEU A 1 109 ? -5.243 6.987 -20.593 1.00 91.88 109 LEU A O 1
ATOM 910 N N . PRO A 1 110 ? -7.053 5.647 -20.674 1.00 90.69 110 PRO A N 1
ATOM 911 C CA . PRO A 1 110 ? -7.963 6.730 -21.004 1.00 90.69 110 PRO A CA 1
ATOM 912 C C . PRO A 1 110 ? -8.018 7.731 -19.845 1.00 90.69 110 PRO A C 1
ATOM 914 O O . PRO A 1 110 ? -8.303 7.367 -18.704 1.00 90.69 110 PRO A O 1
ATOM 917 N N . CYS A 1 111 ? -7.756 9.004 -20.138 1.00 82.81 111 CYS A N 1
ATOM 918 C CA . CYS A 1 111 ? -7.988 10.090 -19.196 1.00 82.81 111 CYS A CA 1
ATOM 919 C C . CYS A 1 111 ? -9.452 10.513 -19.298 1.00 82.81 111 CYS A C 1
ATOM 921 O O . CYS A 1 111 ? -9.807 11.344 -20.136 1.00 82.81 111 CYS A O 1
ATOM 923 N N . GLU A 1 112 ? -10.311 9.953 -18.451 1.00 76.25 112 GLU A N 1
ATOM 924 C CA . GLU A 1 112 ? -11.608 10.574 -18.212 1.00 76.25 112 GLU A CA 1
ATOM 925 C C . GLU A 1 112 ? -11.372 11.850 -17.403 1.00 76.25 112 GLU A C 1
ATOM 927 O O . GLU A 1 112 ? -11.115 11.817 -16.199 1.00 76.25 112 GLU A O 1
ATOM 932 N N . TYR A 1 113 ? -11.415 12.998 -18.077 1.00 66.00 113 TYR A N 1
ATOM 933 C CA . TYR A 1 113 ? -11.646 14.251 -17.376 1.00 66.00 113 TYR A CA 1
ATOM 934 C C . TYR A 1 113 ? -13.050 14.150 -16.787 1.00 66.00 113 TYR A C 1
ATOM 936 O O . TYR A 1 113 ? -14.012 13.958 -17.534 1.00 66.00 113 TYR A O 1
ATOM 944 N N . HIS A 1 114 ? -13.171 14.244 -15.460 1.00 56.28 114 HIS A N 1
ATOM 945 C CA . HIS A 1 114 ? -14.462 14.477 -14.826 1.00 56.28 114 HIS A CA 1
ATOM 946 C C . HIS A 1 114 ? -14.937 15.845 -15.313 1.00 56.28 114 HIS A C 1
ATOM 948 O O . HIS A 1 114 ? -14.596 16.880 -14.747 1.00 56.28 114 HIS A O 1
ATOM 954 N N . ASN A 1 11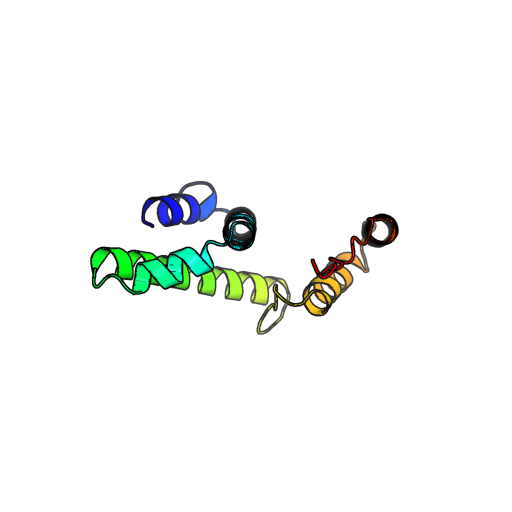5 ? -15.629 15.861 -16.449 1.00 53.41 115 ASN A N 1
ATOM 955 C CA . ASN A 1 115 ? -16.407 17.010 -16.833 1.00 53.41 115 ASN A CA 1
ATOM 956 C C . ASN A 1 115 ? -17.524 17.057 -15.797 1.00 53.41 115 ASN A C 1
ATOM 958 O O . ASN A 1 115 ? -18.494 16.306 -15.900 1.00 53.41 115 ASN A O 1
ATOM 962 N N . ASP A 1 116 ? -17.372 17.933 -14.807 1.00 54.47 116 ASP A N 1
ATOM 963 C CA . ASP A 1 116 ? -18.502 18.570 -14.148 1.00 54.47 116 ASP A CA 1
ATOM 964 C C . ASP A 1 116 ? -19.299 19.287 -15.252 1.00 54.47 116 ASP A C 1
ATOM 966 O O . ASP A 1 116 ? -19.185 20.493 -15.472 1.00 54.47 116 ASP A O 1
ATOM 970 N N . ILE A 1 117 ? -20.051 18.517 -16.046 1.00 52.31 117 ILE A N 1
ATOM 971 C CA . ILE A 1 117 ? -21.092 19.054 -16.904 1.00 52.31 117 ILE A CA 1
ATOM 972 C C . ILE A 1 117 ? -22.167 19.477 -15.926 1.00 52.31 117 ILE A C 1
ATOM 974 O O . ILE A 1 117 ? -22.974 18.674 -15.461 1.00 52.31 117 ILE A O 1
ATOM 978 N N . ASN A 1 118 ? -22.067 20.752 -15.568 1.00 46.44 118 ASN A N 1
ATOM 979 C CA . ASN A 1 118 ? -23.154 21.627 -15.187 1.00 46.44 118 ASN A CA 1
ATOM 980 C C . ASN A 1 118 ? -24.496 21.056 -15.673 1.00 46.44 118 ASN A C 1
ATOM 982 O O . ASN A 1 118 ? -24.830 21.166 -16.852 1.00 46.44 118 ASN A O 1
ATOM 986 N N . ASN A 1 119 ? -25.248 20.444 -14.759 1.00 42.94 119 ASN A N 1
ATOM 987 C CA . ASN A 1 119 ? -26.696 20.410 -14.889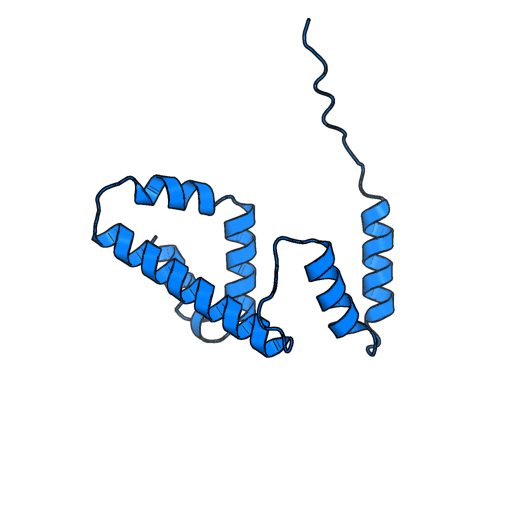 1.00 42.94 119 ASN A CA 1
ATOM 988 C C . ASN A 1 119 ? -27.171 21.844 -14.627 1.00 42.94 119 ASN A C 1
ATOM 990 O O . ASN A 1 119 ? -27.293 22.255 -13.471 1.00 42.94 119 ASN A O 1
ATOM 994 N N . GLU A 1 120 ? -27.343 22.601 -15.713 1.00 39.34 120 GLU A N 1
ATOM 995 C CA . GLU A 1 120 ? -28.424 23.589 -15.803 1.00 39.34 120 GLU A CA 1
ATOM 996 C C . GLU A 1 120 ? -29.788 22.900 -15.643 1.00 39.34 120 GLU A C 1
ATOM 998 O O . GLU A 1 120 ? -29.948 21.763 -16.150 1.00 39.34 120 GLU A O 1
#

Radius of gyration: 18.71 Å; chains: 1; bounding box: 50×39×48 Å

Secondary structure (DSSP, 8-state):
-HHHHHHHHSTHHHH-HHHHHHHHHHHHHTTHHHHHHHHTTS--HHHHHHHHHHHHHHHHHHHHHHHHTT-S---SS-HHHHHHHHHHHHTTSTTHHHHHHHHHHHTTS-----------

Sequence (120 aa):
MSFVNAVLSYGPGQESLEFRLHLRYEFLMLGIQHIIDKLRKHDNQTLDRHLDFFEMVRNEDEKEVARKYEQDQVDTKSTTAVFDLLRRKLSHTAAYPHLLSLLNHCLLLPCEYHNDINNE

InterPro domains:
  IPR010472 Formin, FH3 domain [PF06367] (1-110)
  IPR010472 Formin, FH3 domain [SM01139] (1-118)
  IPR011989 Armadillo-like helical [G3DSA:1.25.10.10] (1-68)
  IPR014768 Rho GTPase-binding/formin homology 3 (GBD/FH3) domain [PS51232] (1-120)
  IPR016024 Armadillo-type fold [SSF48371] (1-113)
  IPR051425 Formin Homology [PTHR45725] (1-110)